Protein AF-A0A246G9I2-F1 (afdb_monomer)

Secondary structure (DSSP, 8-state):
--HHHHHHHHHHHHHHHHHHHHHHHHTT-HHHHHHHHHTT-TTHHHHHHHHHHHHHHHHTTSTTTHHHHHHHHHHHHHHHHHHIIIII-S-STT-TTHHHHHHHHHHHHHHHHHHHHHHHHHHHHHHHHHH--

Sequence (133 aa):
MDSSKIHFILKLILAIILLQTLFFKFTANPESIYIFKKLNIEPFGRIFTGIIELISSVLLFFNRTRFYASLLILGTMTIALLSHLSILGLEIIDDGGTLYILACICFTISSYLSLLYKNDFIKNFNQFKNTFL

Mean predicted aligned error: 3.92 Å

pLDDT: mean 94.16, std 7.26, range [56.53, 98.69]

Organism: NCBI:txid996

Structure (mmCIF, N/CA/C/O backbone):
data_AF-A0A246G9I2-F1
#
_entry.id   AF-A0A246G9I2-F1
#
loop_
_atom_site.group_PDB
_atom_site.id
_atom_site.type_symbol
_atom_site.label_atom_id
_atom_site.label_alt_id
_atom_site.label_comp_id
_atom_site.label_asym_id
_atom_site.label_entity_id
_atom_site.label_seq_id
_atom_site.pdbx_PDB_ins_code
_atom_site.Cartn_x
_atom_site.Cartn_y
_atom_site.Cartn_z
_atom_site.occupancy
_atom_site.B_iso_or_equiv
_atom_site.auth_seq_id
_atom_site.auth_comp_id
_atom_site.auth_asym_id
_atom_site.auth_atom_id
_atom_site.pdbx_PDB_model_num
ATOM 1 N N . MET A 1 1 ? -22.526 13.537 7.013 1.00 56.53 1 MET A N 1
ATOM 2 C CA . MET A 1 1 ? -22.271 12.113 6.698 1.00 56.53 1 MET A CA 1
ATOM 3 C C . MET A 1 1 ? -21.607 11.488 7.911 1.00 56.53 1 MET A C 1
ATOM 5 O O . MET A 1 1 ? -20.675 12.092 8.424 1.00 56.53 1 MET A O 1
ATOM 9 N N . ASP A 1 2 ? -22.103 10.356 8.407 1.00 71.00 2 ASP A N 1
ATOM 10 C CA . ASP A 1 2 ? -21.569 9.744 9.633 1.00 71.00 2 ASP A CA 1
ATOM 11 C C . ASP A 1 2 ? -20.098 9.345 9.450 1.00 71.00 2 ASP A C 1
ATOM 13 O O . ASP A 1 2 ? -19.721 8.834 8.392 1.00 71.00 2 ASP A O 1
ATOM 17 N N . SER A 1 3 ? -19.269 9.539 10.480 1.00 79.88 3 SER A N 1
ATOM 18 C CA . SER A 1 3 ? -17.838 9.182 10.451 1.00 79.88 3 SER A CA 1
ATOM 19 C C . SER A 1 3 ? -17.612 7.713 10.04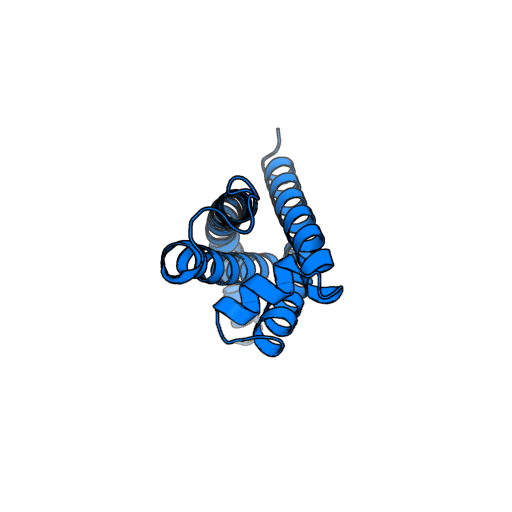6 1.00 79.88 3 SER A C 1
ATOM 21 O O . SER A 1 3 ? -16.677 7.398 9.311 1.00 79.88 3 SER A O 1
ATOM 23 N N . SER A 1 4 ? -18.538 6.818 10.403 1.00 84.88 4 SER A N 1
ATOM 24 C CA . SER A 1 4 ? -18.526 5.411 9.986 1.00 84.88 4 SER A CA 1
ATOM 25 C C . SER A 1 4 ? -18.637 5.217 8.467 1.00 84.88 4 SER A C 1
ATOM 27 O O . SER A 1 4 ? -17.918 4.385 7.908 1.00 84.88 4 SER A O 1
ATOM 29 N N . LYS A 1 5 ? -19.489 5.998 7.788 1.00 92.25 5 LYS A N 1
ATOM 30 C CA . LYS A 1 5 ? -19.676 5.944 6.328 1.00 92.25 5 LYS A CA 1
ATOM 31 C C . LYS A 1 5 ? -18.418 6.413 5.603 1.00 92.25 5 LYS A C 1
ATOM 33 O O . LYS A 1 5 ? -17.989 5.760 4.659 1.00 92.25 5 LYS A O 1
ATOM 38 N N . ILE A 1 6 ? -17.788 7.485 6.090 1.00 93.62 6 ILE A N 1
ATOM 39 C CA . ILE A 1 6 ? -16.526 7.999 5.534 1.00 93.62 6 ILE A CA 1
ATOM 40 C C . ILE A 1 6 ? -15.433 6.929 5.623 1.00 93.62 6 ILE A C 1
ATOM 42 O O . ILE A 1 6 ? -14.804 6.609 4.617 1.00 93.62 6 ILE A O 1
ATOM 46 N N . HIS A 1 7 ? -15.247 6.305 6.791 1.00 93.44 7 HIS A N 1
ATOM 47 C CA . HIS A 1 7 ? -14.242 5.249 6.949 1.00 93.44 7 HIS A CA 1
ATOM 48 C C . HIS A 1 7 ? -14.519 4.046 6.044 1.00 93.44 7 HIS A C 1
ATOM 50 O O . HIS A 1 7 ? -13.589 3.452 5.509 1.00 93.44 7 HIS A O 1
ATOM 56 N N . PHE A 1 8 ? -15.786 3.667 5.866 1.00 95.50 8 PHE A N 1
ATOM 57 C CA . PHE A 1 8 ? -16.145 2.573 4.970 1.00 95.50 8 PHE A CA 1
ATOM 58 C C . PHE A 1 8 ? -15.792 2.883 3.511 1.00 95.50 8 PHE A C 1
ATOM 60 O O . PHE A 1 8 ? -15.172 2.050 2.856 1.00 95.50 8 PHE A O 1
ATO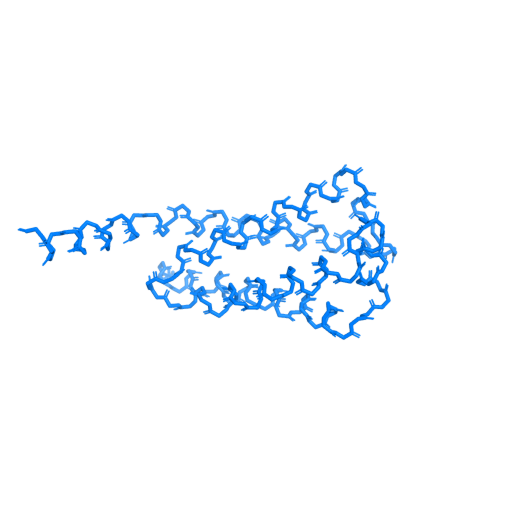M 67 N N . ILE A 1 9 ? -16.106 4.093 3.038 1.00 96.94 9 ILE A N 1
ATOM 68 C CA . ILE A 1 9 ? -15.770 4.546 1.681 1.00 96.94 9 ILE A CA 1
ATOM 69 C C . ILE A 1 9 ? -14.251 4.555 1.471 1.00 96.94 9 ILE A C 1
ATOM 71 O O . ILE A 1 9 ? -13.777 4.025 0.472 1.00 96.94 9 ILE A O 1
ATOM 75 N N . LEU A 1 10 ? -13.474 5.072 2.427 1.00 97.38 10 LEU A N 1
ATOM 76 C CA . LEU A 1 10 ? -12.007 5.076 2.342 1.00 97.38 10 LEU A CA 1
ATOM 77 C C . LEU A 1 10 ? -11.418 3.662 2.234 1.00 97.38 10 LEU A C 1
ATOM 79 O O . LEU A 1 10 ? -10.511 3.427 1.436 1.00 97.38 10 LEU A O 1
ATOM 83 N N . LYS A 1 11 ? -11.953 2.704 3.001 1.00 97.62 11 LYS A N 1
ATOM 84 C CA . LYS A 1 11 ? -11.550 1.293 2.896 1.00 97.62 11 LYS A CA 1
ATOM 85 C C . LYS A 1 11 ? -11.899 0.695 1.537 1.00 97.62 11 LYS A C 1
ATOM 87 O O . LYS A 1 11 ? -11.103 -0.061 0.991 1.00 97.62 11 LYS A O 1
ATOM 92 N N . LEU A 1 12 ? -13.069 1.038 0.998 1.00 97.94 12 LEU A N 1
ATOM 93 C CA . LEU A 1 12 ? -13.502 0.575 -0.316 1.00 97.94 12 LEU A CA 1
ATOM 94 C C . LEU A 1 12 ? -12.587 1.111 -1.424 1.00 97.94 12 LEU A C 1
ATOM 96 O O . LEU A 1 12 ? -12.155 0.334 -2.268 1.00 97.94 12 LEU A O 1
ATOM 100 N N . ILE A 1 13 ? -12.230 2.398 -1.374 1.00 98.06 13 ILE A N 1
ATOM 101 C CA . ILE A 1 13 ? -11.284 3.019 -2.313 1.00 98.06 13 ILE A CA 1
ATOM 102 C C . ILE A 1 13 ? -9.938 2.285 -2.280 1.00 98.06 13 ILE A C 1
ATOM 104 O O . ILE A 1 13 ? -9.448 1.875 -3.329 1.00 98.06 13 ILE A O 1
ATOM 108 N N . LEU A 1 14 ? -9.369 2.055 -1.088 1.00 98.06 14 LEU A N 1
ATOM 109 C CA . LEU A 1 14 ? -8.121 1.296 -0.952 1.00 98.06 14 LEU A CA 1
ATOM 110 C C . LEU A 1 14 ? -8.233 -0.107 -1.549 1.00 98.06 14 LEU A C 1
ATOM 112 O O . LEU A 1 14 ? -7.368 -0.513 -2.318 1.00 98.06 14 LEU A O 1
ATOM 116 N N . ALA A 1 15 ? -9.289 -0.844 -1.209 1.00 98.00 15 ALA A N 1
ATOM 117 C CA . ALA A 1 15 ? -9.466 -2.211 -1.680 1.00 98.00 15 ALA A CA 1
ATOM 118 C C . ALA A 1 15 ? -9.607 -2.284 -3.204 1.00 98.00 15 ALA A C 1
ATOM 120 O O . ALA A 1 15 ? -8.995 -3.150 -3.818 1.00 98.00 15 ALA A O 1
ATOM 121 N N . ILE A 1 16 ? -10.356 -1.364 -3.818 1.00 98.38 16 ILE A N 1
ATOM 122 C CA . ILE A 1 16 ? -10.526 -1.313 -5.275 1.00 98.38 16 ILE A CA 1
ATOM 123 C C . ILE A 1 16 ? -9.190 -1.037 -5.966 1.00 98.38 16 ILE A C 1
ATOM 125 O O . ILE A 1 16 ? -8.829 -1.773 -6.882 1.00 98.38 16 ILE A O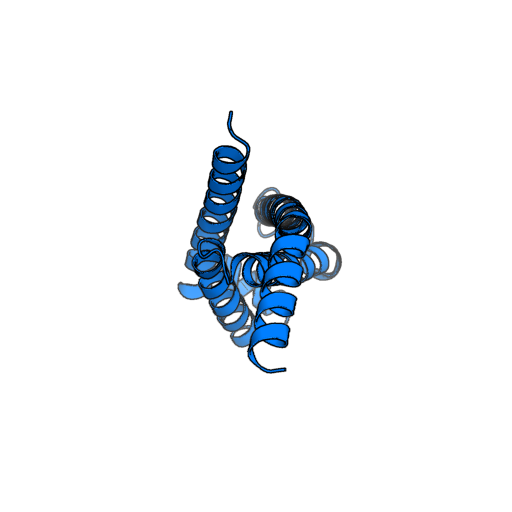 1
ATOM 129 N N . ILE A 1 17 ? -8.436 -0.030 -5.510 1.00 98.31 17 ILE A N 1
ATOM 130 C CA . ILE A 1 17 ? -7.141 0.308 -6.117 1.00 98.31 17 ILE A CA 1
ATOM 131 C C . ILE A 1 17 ? -6.163 -0.865 -5.981 1.00 98.31 17 ILE A C 1
ATOM 133 O O . ILE A 1 17 ? -5.527 -1.243 -6.961 1.00 98.31 17 ILE A O 1
ATOM 137 N N . LEU A 1 18 ? -6.081 -1.493 -4.802 1.00 97.69 18 LEU A N 1
ATOM 138 C CA . LEU A 1 18 ? -5.226 -2.665 -4.597 1.00 97.69 18 LEU A CA 1
ATOM 139 C C . LEU A 1 18 ? -5.660 -3.846 -5.472 1.00 97.69 18 LEU A C 1
ATOM 141 O O . LEU A 1 18 ? -4.825 -4.468 -6.111 1.00 97.69 18 LEU A O 1
ATOM 145 N N . LEU A 1 19 ? -6.953 -4.162 -5.559 1.00 97.50 19 LEU A N 1
ATOM 146 C CA . LEU A 1 19 ? -7.436 -5.260 -6.407 1.00 97.50 19 LEU A CA 1
ATOM 147 C C . LEU A 1 19 ? -7.151 -5.015 -7.892 1.00 97.50 19 LEU A C 1
ATOM 149 O O . LEU A 1 19 ? -6.791 -5.949 -8.610 1.00 97.50 19 LEU A O 1
ATOM 153 N N . GLN A 1 20 ? -7.243 -3.764 -8.341 1.00 97.31 20 GLN A N 1
ATOM 154 C CA . GLN A 1 20 ? -6.849 -3.383 -9.691 1.00 97.31 20 GLN A CA 1
ATOM 155 C C . GLN A 1 20 ? -5.348 -3.614 -9.922 1.00 97.31 20 GLN A C 1
ATOM 157 O O . GLN A 1 20 ? -4.981 -4.242 -10.913 1.00 97.31 20 GLN A O 1
ATOM 162 N N . THR A 1 21 ? -4.467 -3.169 -9.019 1.00 95.12 21 THR A N 1
ATOM 163 C CA . THR A 1 21 ? -3.015 -3.385 -9.176 1.00 95.12 21 THR A CA 1
ATOM 164 C C . THR A 1 21 ? -2.639 -4.866 -9.084 1.00 95.12 21 THR A C 1
ATOM 166 O O . THR A 1 21 ? -1.771 -5.337 -9.823 1.00 95.12 21 THR A O 1
ATOM 169 N N . LEU A 1 22 ? -3.340 -5.632 -8.247 1.00 97.50 22 LEU A N 1
ATOM 170 C CA . LEU A 1 22 ? -3.175 -7.078 -8.104 1.00 97.50 22 LEU A CA 1
ATOM 171 C C . LEU A 1 22 ? -3.471 -7.835 -9.389 1.00 97.50 22 LEU A C 1
ATOM 173 O O . LEU A 1 22 ? -2.752 -8.785 -9.698 1.00 97.50 22 LEU A O 1
ATOM 177 N N . PHE A 1 23 ? -4.480 -7.411 -10.154 1.00 97.31 23 PHE A N 1
ATOM 178 C CA . PHE A 1 23 ? -4.767 -8.004 -11.456 1.00 97.31 23 PHE A CA 1
ATOM 179 C C . PHE A 1 23 ? -3.530 -7.947 -12.360 1.00 97.31 23 PHE A C 1
ATOM 181 O O . PHE A 1 23 ? -3.098 -8.983 -12.865 1.00 97.31 23 PHE A O 1
ATOM 188 N N . PHE A 1 24 ? -2.891 -6.782 -12.489 1.00 96.12 24 PHE A N 1
ATOM 189 C CA . PHE A 1 24 ? -1.674 -6.625 -13.295 1.00 96.12 24 PHE A CA 1
ATOM 190 C C . PHE A 1 24 ? -0.496 -7.436 -12.748 1.00 96.12 24 PHE A C 1
ATOM 192 O O . PHE A 1 24 ? 0.239 -8.058 -13.521 1.00 96.12 24 PHE A O 1
ATOM 199 N N . LYS A 1 25 ? -0.339 -7.483 -11.418 1.00 97.50 25 LYS A N 1
ATOM 200 C CA . LYS A 1 25 ? 0.719 -8.26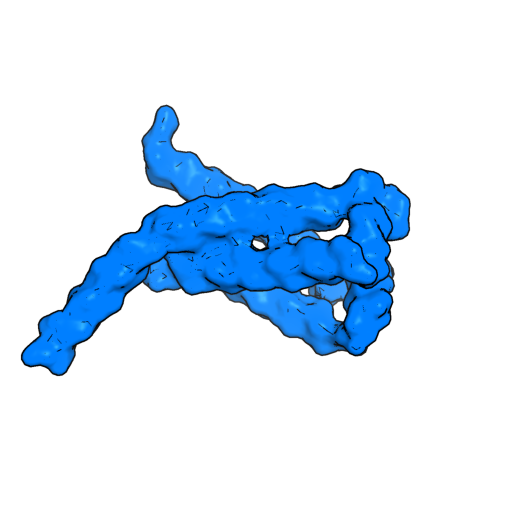6 -10.772 1.00 97.50 25 LYS A CA 1
ATOM 201 C C . LYS A 1 25 ? 0.538 -9.757 -11.001 1.00 97.50 25 LYS A C 1
ATOM 203 O O . LYS A 1 25 ? 1.486 -10.400 -11.428 1.00 97.50 25 LYS A O 1
ATOM 208 N N . PHE A 1 26 ? -0.632 -10.334 -10.745 1.00 97.62 26 PHE A N 1
ATOM 209 C CA . PHE A 1 26 ? -0.824 -11.786 -10.831 1.00 97.62 26 PHE A CA 1
ATOM 210 C C . PHE A 1 26 ? -0.983 -12.305 -12.261 1.00 97.62 26 PHE A C 1
ATOM 212 O O . PHE A 1 26 ? -0.566 -13.428 -12.530 1.00 97.62 26 PHE A O 1
ATOM 219 N N . THR A 1 27 ? -1.487 -11.490 -13.193 1.00 97.31 27 THR A N 1
ATOM 220 C CA . THR A 1 27 ? -1.527 -11.842 -14.627 1.00 97.31 27 THR A CA 1
ATOM 221 C C . THR A 1 27 ? -0.184 -11.670 -15.334 1.00 97.31 27 THR A C 1
ATOM 223 O O . THR A 1 27 ? -0.080 -11.977 -16.517 1.00 97.31 27 THR A O 1
ATOM 226 N N . ALA A 1 28 ? 0.848 -11.207 -14.615 1.00 96.44 28 ALA A N 1
ATOM 227 C CA . ALA A 1 28 ? 2.172 -10.933 -15.162 1.00 96.44 28 ALA A CA 1
ATOM 228 C C . ALA A 1 28 ? 2.099 -9.997 -16.384 1.00 96.44 28 ALA A C 1
ATOM 230 O O . ALA A 1 28 ? 2.708 -10.244 -17.424 1.00 96.44 28 ALA A O 1
ATOM 231 N N . ASN A 1 29 ? 1.327 -8.913 -16.251 1.00 97.00 29 ASN A N 1
ATOM 232 C CA . ASN A 1 29 ? 1.223 -7.896 -17.290 1.00 97.00 29 ASN A CA 1
ATOM 233 C C . ASN A 1 29 ? 2.630 -7.346 -17.642 1.00 97.00 29 ASN A C 1
ATOM 235 O O . ASN A 1 29 ? 3.435 -7.153 -16.723 1.00 97.00 29 ASN A O 1
ATOM 239 N N . PRO A 1 30 ? 2.938 -7.074 -18.927 1.00 96.75 30 PRO A N 1
ATOM 240 C CA . PRO A 1 30 ? 4.246 -6.570 -19.354 1.00 96.75 30 PRO A CA 1
ATOM 241 C C . PRO A 1 30 ? 4.751 -5.350 -18.574 1.00 96.75 30 PRO A C 1
ATOM 243 O O . PRO A 1 30 ? 5.929 -5.307 -18.221 1.00 96.75 30 PRO A O 1
ATOM 246 N N . GLU A 1 31 ? 3.871 -4.402 -18.249 1.00 95.38 31 GLU A N 1
ATOM 247 C CA . GLU A 1 31 ? 4.202 -3.214 -17.455 1.00 95.38 31 GLU A CA 1
ATOM 248 C C . GLU A 1 31 ? 4.602 -3.603 -16.025 1.00 95.38 31 GLU A C 1
ATOM 250 O O . GLU A 1 31 ? 5.629 -3.164 -15.506 1.00 95.38 31 GLU A O 1
ATOM 255 N N . SER A 1 32 ? 3.854 -4.524 -15.410 1.00 96.88 32 SER A N 1
ATOM 256 C CA . SER A 1 32 ? 4.171 -5.043 -14.078 1.00 96.88 32 SER A CA 1
ATOM 257 C C . SER A 1 32 ? 5.516 -5.775 -14.065 1.00 96.88 32 SER A C 1
ATOM 259 O O . SER A 1 32 ? 6.360 -5.498 -13.214 1.00 96.88 32 SER A O 1
ATOM 261 N N . ILE A 1 33 ? 5.768 -6.655 -15.039 1.00 98.00 33 ILE A N 1
ATOM 262 C CA . ILE A 1 33 ? 7.063 -7.337 -15.178 1.00 98.00 33 ILE A CA 1
ATOM 263 C C . ILE A 1 33 ? 8.191 -6.314 -15.350 1.00 98.00 33 ILE A C 1
ATOM 265 O O . ILE A 1 33 ? 9.242 -6.459 -14.726 1.00 98.00 33 ILE A O 1
ATOM 269 N N . TYR A 1 34 ? 7.994 -5.285 -16.179 1.00 97.38 34 TYR A N 1
ATOM 270 C CA . TYR A 1 34 ? 8.989 -4.239 -16.408 1.00 97.38 34 TYR A CA 1
ATOM 271 C C . TYR A 1 34 ? 9.375 -3.525 -15.109 1.00 97.38 34 TYR A C 1
ATOM 273 O O . TYR A 1 34 ? 10.565 -3.419 -14.810 1.00 97.38 34 TYR A O 1
ATOM 281 N N . ILE A 1 35 ? 8.395 -3.116 -14.298 1.00 97.25 35 ILE A N 1
ATOM 282 C CA . ILE A 1 35 ? 8.623 -2.450 -13.007 1.00 97.25 35 ILE A CA 1
ATOM 283 C C . ILE A 1 35 ? 9.484 -3.321 -12.089 1.00 97.25 35 ILE A C 1
ATOM 285 O O . ILE A 1 35 ? 10.528 -2.882 -11.605 1.00 97.25 35 ILE A O 1
ATOM 289 N N . PHE A 1 36 ? 9.090 -4.576 -11.873 1.00 97.94 36 PHE A N 1
ATOM 290 C CA . PHE A 1 36 ? 9.795 -5.457 -10.940 1.00 97.94 36 PHE A CA 1
ATOM 291 C C . PHE A 1 36 ? 11.151 -5.942 -11.478 1.00 97.94 36 PHE A C 1
ATOM 293 O O . PHE A 1 36 ? 12.070 -6.167 -10.685 1.00 97.94 36 PHE A O 1
ATOM 300 N N . LYS A 1 37 ? 11.329 -6.034 -12.805 1.00 98.00 37 LYS A N 1
ATOM 301 C CA . LYS A 1 37 ? 12.649 -6.238 -13.428 1.00 98.00 37 LYS A CA 1
ATOM 302 C C . LYS A 1 37 ? 13.554 -5.031 -13.225 1.00 98.00 37 LYS A C 1
ATOM 304 O O . LYS A 1 37 ? 14.707 -5.214 -12.856 1.00 98.00 37 LYS A O 1
ATOM 309 N N . LYS A 1 38 ? 13.041 -3.810 -13.407 1.00 97.56 38 LYS A N 1
ATOM 310 C CA . LYS A 1 38 ? 13.799 -2.566 -13.189 1.00 97.56 38 LYS A CA 1
ATOM 311 C C . LYS A 1 38 ? 14.252 -2.425 -11.730 1.00 97.56 38 LYS A C 1
ATOM 313 O O . LYS A 1 38 ? 15.324 -1.890 -11.470 1.00 97.56 38 LYS A O 1
ATOM 318 N N . LEU A 1 39 ? 13.479 -2.972 -10.792 1.00 97.38 39 LEU A N 1
ATOM 319 C CA . LEU A 1 39 ? 13.833 -3.071 -9.372 1.00 97.38 39 LEU A CA 1
ATOM 320 C C . LEU A 1 39 ? 14.722 -4.283 -9.021 1.00 97.38 39 LEU A C 1
ATOM 322 O O . LEU A 1 39 ? 15.067 -4.446 -7.855 1.00 97.38 39 LEU A O 1
ATOM 326 N N . ASN A 1 40 ? 15.099 -5.128 -9.989 1.00 97.50 40 ASN A N 1
ATOM 327 C CA . ASN A 1 40 ? 15.893 -6.354 -9.801 1.00 97.50 40 ASN A CA 1
ATOM 328 C C . ASN A 1 40 ? 15.300 -7.364 -8.796 1.00 97.50 40 ASN A C 1
ATOM 330 O O . ASN A 1 40 ? 16.031 -8.101 -8.140 1.00 97.50 40 ASN A O 1
ATOM 334 N N . ILE A 1 41 ? 13.971 -7.412 -8.675 1.00 97.31 41 ILE A N 1
ATOM 335 C CA . ILE A 1 41 ? 13.261 -8.287 -7.721 1.00 97.31 41 ILE A CA 1
ATOM 336 C C . ILE A 1 41 ? 12.174 -9.147 -8.386 1.00 97.31 41 ILE A C 1
ATOM 338 O O . ILE A 1 41 ? 11.412 -9.821 -7.699 1.00 97.31 41 ILE A O 1
ATOM 342 N N . GLU A 1 42 ? 12.077 -9.159 -9.713 1.00 97.69 42 GLU A N 1
ATOM 343 C CA . GLU A 1 42 ? 11.186 -10.067 -10.450 1.00 97.69 42 GLU A CA 1
ATOM 344 C C . GLU A 1 42 ? 11.676 -11.533 -10.364 1.00 97.69 42 GLU A C 1
ATOM 346 O O . GLU A 1 42 ? 12.878 -11.769 -10.495 1.00 97.69 42 GLU A O 1
ATOM 351 N N . PRO A 1 43 ? 10.792 -12.543 -10.201 1.00 97.56 43 PRO A N 1
ATOM 352 C CA . PRO A 1 43 ? 9.337 -12.466 -9.997 1.00 97.56 43 PRO A CA 1
ATOM 353 C C . PRO A 1 43 ? 8.913 -12.366 -8.530 1.00 97.56 43 PRO A C 1
ATOM 355 O O . PRO A 1 43 ? 7.751 -12.083 -8.231 1.00 97.56 43 PRO A O 1
ATOM 358 N N . PHE A 1 44 ? 9.841 -12.615 -7.606 1.00 97.25 44 PHE A N 1
ATOM 359 C CA . PHE A 1 44 ? 9.541 -12.776 -6.188 1.00 97.25 44 PHE A CA 1
ATOM 360 C C . PHE A 1 44 ? 8.909 -11.524 -5.584 1.00 97.25 44 PHE A C 1
ATOM 362 O O . PHE A 1 44 ? 7.876 -11.628 -4.936 1.00 97.25 44 PHE A O 1
ATOM 369 N N . GLY A 1 45 ? 9.458 -10.341 -5.853 1.00 97.12 45 GLY A N 1
ATOM 370 C CA . GLY A 1 45 ? 8.928 -9.062 -5.392 1.00 97.12 45 GLY A CA 1
ATOM 371 C C . GLY A 1 45 ? 7.512 -8.793 -5.895 1.00 97.12 45 GLY A C 1
ATOM 372 O O . GLY A 1 45 ? 6.658 -8.357 -5.119 1.00 97.12 45 GLY A O 1
ATOM 373 N N . ARG A 1 46 ? 7.222 -9.120 -7.160 1.00 98.19 46 ARG A N 1
ATOM 374 C CA . ARG A 1 46 ? 5.886 -8.947 -7.747 1.00 98.19 46 ARG A CA 1
ATOM 375 C C . ARG A 1 46 ? 4.854 -9.817 -7.044 1.00 98.19 46 ARG A C 1
ATOM 377 O O . ARG A 1 46 ? 3.827 -9.313 -6.596 1.00 98.19 46 ARG A O 1
ATOM 384 N N . ILE A 1 47 ? 5.147 -11.108 -6.908 1.00 98.19 47 ILE A N 1
ATOM 385 C CA . ILE A 1 47 ? 4.228 -12.079 -6.302 1.00 98.19 47 ILE A CA 1
ATOM 386 C C . ILE A 1 47 ? 4.089 -11.823 -4.798 1.00 98.19 47 ILE A C 1
ATOM 388 O O . ILE A 1 47 ? 2.975 -11.787 -4.283 1.00 98.19 47 ILE A O 1
ATOM 392 N N . PHE A 1 48 ? 5.199 -11.593 -4.097 1.00 97.94 48 PHE A N 1
ATOM 393 C CA . PHE A 1 48 ? 5.216 -11.355 -2.655 1.00 97.94 48 PHE A CA 1
ATOM 394 C C . PHE A 1 48 ? 4.431 -10.100 -2.273 1.00 97.94 48 PHE A C 1
ATOM 396 O O . PHE A 1 48 ? 3.554 -10.164 -1.410 1.00 97.94 48 PHE A O 1
ATOM 403 N N . THR A 1 49 ? 4.689 -8.972 -2.944 1.00 97.62 49 THR A N 1
ATOM 404 C CA . THR A 1 49 ? 3.926 -7.742 -2.684 1.00 97.62 49 THR A CA 1
ATOM 405 C C . THR A 1 49 ? 2.457 -7.914 -3.049 1.00 97.62 49 THR A C 1
ATOM 407 O O . THR A 1 49 ? 1.605 -7.460 -2.292 1.00 97.62 49 THR A O 1
ATOM 410 N N . GLY A 1 50 ? 2.146 -8.646 -4.126 1.00 98.00 50 GLY A N 1
ATOM 411 C CA . GLY A 1 50 ? 0.767 -8.977 -4.474 1.00 98.00 50 GLY A CA 1
ATOM 412 C C . GLY A 1 50 ? 0.049 -9.790 -3.388 1.00 98.00 50 GLY A C 1
ATOM 413 O O . GLY A 1 50 ? -1.081 -9.492 -3.019 1.00 98.00 50 GLY A O 1
ATOM 414 N N . ILE A 1 51 ? 0.696 -10.791 -2.791 1.00 98.50 51 ILE A N 1
ATOM 415 C CA . ILE A 1 51 ? 0.084 -11.565 -1.697 1.00 98.50 51 ILE A CA 1
ATOM 416 C C . ILE A 1 51 ? -0.192 -10.667 -0.481 1.00 98.50 51 ILE A C 1
ATOM 418 O O . ILE A 1 51 ? -1.283 -10.726 0.090 1.00 98.50 51 ILE A O 1
ATOM 422 N N . ILE A 1 52 ? 0.762 -9.807 -0.106 1.00 98.25 52 ILE A N 1
ATOM 423 C CA . ILE A 1 52 ? 0.591 -8.864 1.011 1.00 98.25 52 ILE A CA 1
ATOM 424 C C . ILE A 1 52 ? -0.575 -7.912 0.748 1.00 98.25 52 ILE A C 1
ATOM 426 O O . ILE A 1 52 ? -1.414 -7.710 1.627 1.00 98.25 52 ILE A O 1
ATOM 430 N N . GLU A 1 53 ? -0.647 -7.331 -0.444 1.00 98.25 53 GLU A N 1
ATOM 431 C CA . GLU A 1 53 ? -1.704 -6.396 -0.835 1.00 98.25 53 GLU A CA 1
ATOM 432 C C . GLU A 1 53 ? -3.079 -7.074 -0.862 1.00 98.25 53 GLU A C 1
ATOM 434 O O . GLU A 1 53 ? -4.046 -6.503 -0.354 1.00 98.25 53 GLU A O 1
ATOM 439 N N . LEU A 1 54 ? -3.169 -8.317 -1.353 1.00 98.38 54 LEU A N 1
ATOM 440 C CA . LEU A 1 54 ? -4.410 -9.094 -1.351 1.00 98.38 54 LEU A CA 1
ATOM 441 C C . LEU A 1 54 ? -4.903 -9.335 0.077 1.00 98.38 54 LEU A C 1
ATOM 443 O O . LEU A 1 54 ? -6.044 -8.999 0.401 1.00 98.38 54 LEU A O 1
ATOM 447 N N . ILE A 1 55 ? -4.033 -9.849 0.951 1.00 98.38 55 ILE A N 1
ATOM 448 C CA . ILE A 1 55 ? -4.358 -10.078 2.364 1.00 98.38 55 ILE A CA 1
ATOM 449 C C . ILE A 1 55 ? -4.788 -8.765 3.022 1.00 98.38 55 ILE A C 1
ATOM 451 O O . ILE A 1 55 ? -5.810 -8.714 3.706 1.00 98.38 55 ILE A O 1
ATOM 455 N N . SER A 1 56 ? -4.049 -7.684 2.781 1.00 97.69 56 SER A N 1
ATOM 456 C CA . SER A 1 56 ? -4.333 -6.382 3.382 1.00 97.69 56 SER A CA 1
ATOM 457 C C . SER A 1 56 ? -5.678 -5.816 2.925 1.00 97.69 56 SER A C 1
ATOM 459 O O . SER A 1 56 ? -6.428 -5.308 3.757 1.00 97.69 56 SER A O 1
ATOM 461 N N . SER A 1 57 ? -6.028 -5.961 1.642 1.00 97.38 57 SER A N 1
ATOM 462 C CA . SER A 1 57 ? -7.309 -5.496 1.091 1.00 97.38 57 SER A CA 1
ATOM 463 C C . SER A 1 57 ? -8.516 -6.167 1.759 1.00 97.38 57 SER A C 1
ATOM 465 O O . SER A 1 57 ? -9.524 -5.511 2.014 1.00 97.38 57 SER A O 1
ATOM 467 N N . VAL A 1 58 ? -8.387 -7.445 2.134 1.00 97.69 58 VAL A N 1
ATOM 468 C CA . VAL A 1 58 ? -9.428 -8.214 2.829 1.00 97.69 58 VAL A CA 1
ATOM 469 C C . VAL A 1 58 ? -9.441 -7.894 4.326 1.00 97.69 58 VAL A C 1
ATOM 471 O O . VAL A 1 58 ? -10.486 -7.564 4.894 1.00 97.69 58 VAL A O 1
ATOM 474 N N . LEU A 1 59 ? -8.276 -7.935 4.981 1.00 97.12 59 LEU A N 1
ATOM 475 C CA . LEU A 1 59 ? -8.152 -7.718 6.426 1.00 97.12 59 LEU A CA 1
ATOM 476 C C . LEU A 1 59 ? -8.565 -6.309 6.868 1.00 97.12 59 LEU A C 1
ATOM 478 O O . LEU A 1 59 ? -8.937 -6.120 8.030 1.00 97.12 59 LEU A O 1
ATOM 482 N N . LEU A 1 60 ? -8.545 -5.328 5.964 1.00 96.75 60 LEU A N 1
ATOM 483 C CA . LEU A 1 60 ? -8.956 -3.952 6.236 1.00 96.75 60 LEU A CA 1
ATOM 484 C C . LEU A 1 60 ? -10.427 -3.844 6.682 1.00 96.75 60 LEU A C 1
ATOM 486 O O . LEU A 1 60 ? -10.797 -2.912 7.403 1.00 96.75 60 LEU A O 1
ATOM 490 N N . PHE A 1 61 ? -11.277 -4.805 6.310 1.00 96.25 61 PHE A N 1
ATOM 491 C CA . PHE A 1 61 ? -12.706 -4.772 6.626 1.00 96.25 61 PHE A CA 1
ATOM 492 C C . PHE A 1 61 ? -13.068 -5.345 7.999 1.00 96.25 61 PHE A C 1
ATOM 494 O O . PHE A 1 61 ? -14.148 -5.031 8.502 1.00 96.25 61 PHE A O 1
ATOM 501 N N . PHE A 1 62 ? -12.175 -6.089 8.657 1.00 93.50 62 PHE A N 1
ATOM 502 C CA . PHE A 1 62 ? -12.449 -6.672 9.971 1.00 93.50 62 PHE A CA 1
ATOM 503 C C . PHE A 1 62 ? -11.927 -5.780 11.101 1.00 93.50 62 PHE A C 1
ATOM 505 O O . PHE A 1 62 ? -10.752 -5.420 11.150 1.00 93.50 62 PHE A O 1
ATOM 512 N N . ASN A 1 63 ? -12.783 -5.469 12.080 1.00 89.00 63 ASN A N 1
ATOM 513 C CA . ASN A 1 63 ? -12.453 -4.545 13.176 1.00 89.00 63 ASN A CA 1
ATOM 514 C C . ASN A 1 63 ? -11.211 -4.941 13.991 1.00 89.00 63 ASN A C 1
ATOM 516 O O . ASN A 1 63 ? -10.530 -4.064 14.515 1.00 89.00 63 ASN A O 1
ATOM 520 N N . ARG A 1 64 ? -10.904 -6.240 14.090 1.00 88.69 64 ARG A N 1
ATOM 521 C CA . ARG A 1 64 ? -9.739 -6.744 14.835 1.00 88.69 64 ARG A CA 1
ATOM 522 C C . ARG A 1 64 ? -8.423 -6.593 14.069 1.00 88.69 64 ARG A C 1
ATOM 524 O O . ARG A 1 64 ? -7.384 -6.432 14.694 1.00 88.69 64 ARG A O 1
ATOM 531 N N . THR A 1 65 ? -8.462 -6.632 12.737 1.00 93.94 65 THR A N 1
ATOM 532 C CA . THR A 1 65 ? -7.262 -6.636 11.882 1.00 93.94 65 THR A CA 1
ATOM 533 C C . THR A 1 65 ? -7.059 -5.338 11.112 1.00 93.94 65 THR A C 1
ATOM 535 O O . THR A 1 65 ? -5.978 -5.131 10.572 1.00 93.94 65 THR A O 1
ATOM 538 N N . ARG A 1 66 ? -8.052 -4.438 11.089 1.00 94.81 66 ARG A N 1
ATOM 539 C CA . ARG A 1 66 ? -8.021 -3.199 10.295 1.00 94.81 66 ARG A CA 1
ATOM 540 C C . ARG A 1 66 ? -6.799 -2.315 10.543 1.00 94.81 66 ARG A C 1
ATOM 542 O O . ARG A 1 66 ? -6.325 -1.694 9.603 1.00 94.81 66 ARG A O 1
ATOM 549 N N . PHE A 1 67 ? -6.279 -2.290 11.773 1.00 95.56 67 PHE A N 1
ATOM 550 C CA . PHE A 1 67 ? -5.058 -1.552 12.112 1.00 95.56 67 PHE A CA 1
ATOM 551 C C . PHE A 1 67 ? -3.810 -2.164 11.454 1.00 95.56 67 PHE A C 1
ATOM 553 O O . PHE A 1 67 ? -3.010 -1.460 10.847 1.00 95.56 67 PHE A O 1
ATOM 560 N N . TYR A 1 68 ? -3.661 -3.488 11.520 1.00 96.06 68 TYR A N 1
ATOM 561 C CA . TYR A 1 68 ? -2.547 -4.182 10.872 1.00 96.06 68 TYR A CA 1
ATOM 562 C C . TYR A 1 68 ? -2.640 -4.103 9.350 1.00 96.06 68 TYR A C 1
ATOM 564 O O . TYR A 1 68 ? -1.642 -3.857 8.682 1.00 96.06 68 TYR A O 1
ATOM 572 N N . ALA A 1 69 ? -3.846 -4.253 8.805 1.00 97.38 69 ALA A N 1
ATOM 573 C CA . ALA A 1 69 ? -4.091 -4.115 7.379 1.00 97.38 69 ALA A CA 1
ATOM 574 C C . ALA A 1 69 ? -3.715 -2.717 6.873 1.00 97.38 69 ALA A C 1
ATOM 576 O O . ALA A 1 69 ? -3.008 -2.602 5.876 1.00 97.38 69 ALA A O 1
ATOM 577 N N . SER A 1 70 ? -4.122 -1.651 7.573 1.00 97.56 70 SER A N 1
ATOM 578 C CA . SER A 1 70 ? -3.768 -0.287 7.171 1.00 97.56 70 SER A CA 1
ATOM 579 C C . SER A 1 70 ? -2.259 -0.032 7.251 1.00 97.56 70 SER A C 1
ATOM 581 O O . SER A 1 70 ? -1.728 0.644 6.375 1.00 97.56 70 SER A O 1
ATOM 583 N N . LEU A 1 71 ? -1.556 -0.622 8.226 1.00 97.88 71 LEU A N 1
ATOM 584 C CA . LEU A 1 71 ? -0.093 -0.551 8.314 1.00 97.88 71 LEU A CA 1
ATOM 585 C C . LEU A 1 71 ? 0.615 -1.303 7.182 1.00 97.88 71 LEU A C 1
ATOM 587 O O . LEU A 1 71 ? 1.604 -0.803 6.653 1.00 97.88 71 LEU A O 1
ATOM 591 N N . LEU A 1 72 ? 0.122 -2.479 6.786 1.00 98.31 72 LEU A N 1
ATOM 592 C CA . LEU A 1 72 ? 0.683 -3.227 5.656 1.00 98.31 72 LEU A CA 1
ATOM 593 C C . LEU A 1 72 ? 0.511 -2.463 4.336 1.00 98.31 72 LEU A C 1
ATOM 595 O O . LEU A 1 72 ? 1.450 -2.382 3.542 1.00 98.31 72 LEU A O 1
ATOM 599 N N . ILE A 1 73 ? -0.653 -1.842 4.124 1.00 98.56 73 ILE A N 1
ATOM 600 C CA . ILE A 1 73 ? -0.889 -0.965 2.967 1.00 98.56 73 ILE A CA 1
ATOM 601 C C . ILE A 1 73 ? 0.057 0.236 3.027 1.00 98.56 73 ILE A C 1
ATOM 603 O O . ILE A 1 73 ? 0.724 0.541 2.046 1.00 98.56 73 ILE A O 1
ATOM 607 N N . LEU A 1 74 ? 0.182 0.884 4.186 1.00 98.62 74 LEU A N 1
ATOM 608 C CA . LEU A 1 74 ? 1.088 2.017 4.348 1.00 98.62 74 LEU A CA 1
ATOM 609 C C . LEU A 1 74 ? 2.538 1.631 4.022 1.00 98.62 74 LEU A C 1
ATOM 611 O O . LEU A 1 74 ? 3.206 2.335 3.267 1.00 98.62 74 LEU A O 1
ATOM 615 N N . GLY A 1 75 ? 3.018 0.499 4.539 1.00 98.31 75 GLY A N 1
ATOM 616 C CA . GLY A 1 75 ? 4.372 0.005 4.287 1.00 98.31 75 GLY A CA 1
ATOM 617 C C . GLY A 1 75 ? 4.621 -0.321 2.814 1.00 98.31 75 GLY A C 1
ATOM 618 O O . GLY A 1 75 ? 5.617 0.123 2.245 1.00 98.31 75 GLY A O 1
ATOM 619 N N . THR A 1 76 ? 3.696 -1.034 2.167 1.00 98.19 76 THR A N 1
ATOM 620 C CA . THR A 1 76 ? 3.805 -1.361 0.734 1.00 98.19 76 THR A CA 1
ATOM 621 C C . THR A 1 76 ? 3.780 -0.110 -0.142 1.00 98.19 76 THR A C 1
ATOM 623 O O . THR A 1 76 ? 4.630 0.023 -1.021 1.00 98.19 76 THR A O 1
ATOM 626 N N . MET A 1 77 ? 2.900 0.856 0.144 1.00 98.44 77 MET A N 1
ATOM 627 C CA . MET A 1 77 ? 2.871 2.136 -0.572 1.00 98.44 77 MET A CA 1
ATOM 628 C C . MET A 1 77 ? 4.127 2.972 -0.316 1.00 98.44 77 MET A C 1
ATOM 630 O O . MET A 1 77 ? 4.618 3.623 -1.230 1.00 98.44 77 MET A O 1
ATOM 634 N N . THR A 1 78 ? 4.699 2.918 0.891 1.00 98.56 78 THR A N 1
ATOM 635 C CA . THR A 1 78 ? 5.976 3.586 1.194 1.00 98.56 78 THR A CA 1
ATOM 636 C C . THR A 1 78 ? 7.092 3.039 0.307 1.00 98.56 78 THR A C 1
ATOM 638 O O . THR A 1 78 ? 7.816 3.809 -0.319 1.00 98.56 78 THR A O 1
ATOM 641 N N . ILE A 1 79 ? 7.210 1.712 0.203 1.00 97.81 79 ILE A N 1
ATOM 642 C CA . ILE A 1 79 ? 8.222 1.063 -0.643 1.00 97.81 79 ILE A CA 1
ATOM 643 C C . ILE A 1 79 ? 7.982 1.393 -2.121 1.00 97.81 79 ILE A C 1
ATOM 645 O O . ILE A 1 79 ? 8.937 1.688 -2.841 1.00 97.81 79 ILE A O 1
ATOM 649 N N . ALA A 1 80 ? 6.725 1.396 -2.575 1.00 97.31 80 ALA A N 1
ATOM 650 C CA . ALA A 1 80 ? 6.374 1.772 -3.943 1.00 97.31 80 ALA A CA 1
ATOM 651 C C . ALA A 1 80 ? 6.769 3.227 -4.253 1.00 97.31 80 ALA A C 1
ATOM 653 O O . ALA A 1 80 ? 7.459 3.478 -5.239 1.00 97.31 80 ALA A O 1
ATOM 654 N N . LEU A 1 81 ? 6.419 4.179 -3.384 1.00 98.56 81 LEU A N 1
ATOM 655 C CA . LEU A 1 81 ? 6.770 5.592 -3.550 1.00 98.56 81 LEU A CA 1
ATOM 656 C C . LEU A 1 81 ? 8.285 5.817 -3.531 1.00 98.56 81 LEU A C 1
ATOM 658 O O . LEU A 1 81 ? 8.804 6.531 -4.384 1.00 98.56 81 LEU A O 1
ATOM 662 N N . LEU A 1 82 ? 9.014 5.170 -2.618 1.00 98.31 82 LEU A N 1
ATOM 663 C CA . LEU A 1 82 ? 10.478 5.234 -2.599 1.00 98.31 82 LEU A CA 1
ATOM 664 C C . LEU A 1 82 ? 11.091 4.661 -3.882 1.00 98.31 82 LEU A C 1
ATOM 666 O O . LEU A 1 82 ? 12.056 5.221 -4.402 1.00 98.31 82 LEU A O 1
ATOM 670 N N . SER A 1 83 ? 10.507 3.592 -4.425 1.00 97.62 83 SER A N 1
ATOM 671 C CA . SER A 1 83 ? 10.924 3.001 -5.701 1.00 97.62 83 SER A CA 1
ATOM 672 C C . SER A 1 83 ? 10.699 3.962 -6.871 1.00 97.62 83 SER A C 1
ATOM 674 O O . SER A 1 83 ? 11.580 4.093 -7.721 1.00 97.62 83 SER A O 1
ATOM 676 N N . HIS A 1 84 ? 9.576 4.689 -6.887 1.00 97.25 84 HIS A N 1
ATOM 677 C CA . HIS A 1 84 ? 9.315 5.761 -7.853 1.00 97.25 84 HIS A CA 1
ATOM 678 C C . HIS A 1 84 ? 10.334 6.895 -7.761 1.00 97.25 84 HIS A C 1
ATOM 680 O O . HIS A 1 84 ? 10.918 7.275 -8.774 1.00 97.25 84 HIS A O 1
ATOM 686 N N . LEU A 1 85 ? 10.598 7.390 -6.552 1.00 97.56 85 LEU A N 1
ATOM 687 C CA . LEU A 1 85 ? 11.518 8.509 -6.336 1.00 97.56 85 LEU A CA 1
ATOM 688 C C . LEU A 1 85 ? 12.984 8.149 -6.607 1.00 97.56 85 LEU A C 1
ATOM 690 O O . LEU A 1 85 ? 13.764 9.029 -6.955 1.00 97.56 85 LEU A O 1
ATOM 694 N N . SER A 1 86 ? 13.359 6.878 -6.449 1.00 96.50 86 SER A N 1
ATOM 695 C CA . SER A 1 86 ? 14.760 6.450 -6.549 1.00 96.50 86 SER A CA 1
ATOM 696 C C . SER A 1 86 ? 15.116 5.830 -7.902 1.00 96.50 86 SER A C 1
ATOM 698 O O . SER A 1 86 ? 16.182 6.117 -8.437 1.00 96.50 86 SER A O 1
ATOM 700 N N . ILE A 1 87 ? 14.270 4.941 -8.441 1.00 96.56 87 ILE A N 1
ATOM 701 C CA . ILE A 1 87 ? 14.640 4.049 -9.559 1.00 96.56 87 ILE A CA 1
ATOM 702 C C . ILE A 1 87 ? 13.678 4.173 -10.745 1.00 96.56 87 ILE A C 1
ATOM 704 O O . ILE A 1 87 ? 14.114 4.198 -11.899 1.00 96.56 87 ILE A O 1
ATOM 708 N N . LEU A 1 88 ? 12.365 4.185 -10.500 1.00 96.25 88 LEU A N 1
ATOM 709 C CA . LEU A 1 88 ? 11.387 4.070 -11.584 1.00 96.25 88 LEU A CA 1
ATOM 710 C C . LEU A 1 88 ? 11.201 5.395 -12.327 1.00 96.25 88 LEU A C 1
ATOM 712 O O . LEU A 1 88 ? 11.179 5.360 -13.557 1.00 96.25 88 LEU A O 1
ATOM 716 N N . GLY A 1 89 ? 11.152 6.513 -11.597 1.00 95.50 89 GLY A N 1
ATOM 717 C CA . GLY A 1 89 ? 10.660 7.804 -12.075 1.00 95.50 89 GLY A CA 1
ATOM 718 C C . 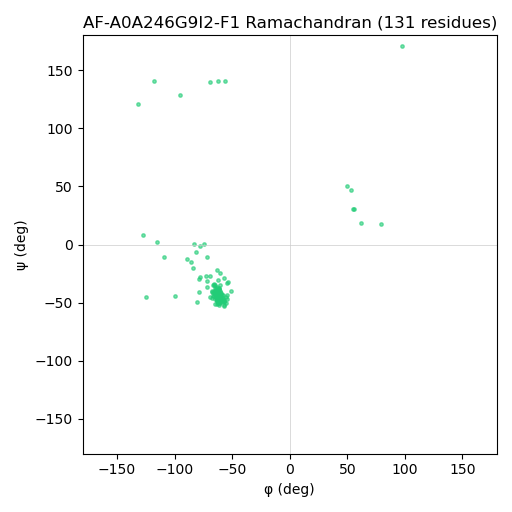GLY A 1 89 ? 9.203 8.040 -11.663 1.00 95.50 89 GLY A C 1
ATOM 719 O O . GLY A 1 89 ? 8.536 7.144 -11.140 1.00 95.50 89 GLY A O 1
ATOM 720 N N . LEU A 1 90 ? 8.707 9.261 -11.883 1.00 95.12 90 LEU A N 1
ATOM 721 C CA . LEU A 1 90 ? 7.300 9.600 -11.629 1.00 95.12 90 LEU A CA 1
ATOM 722 C C . LEU A 1 90 ? 6.358 8.966 -12.660 1.00 95.12 90 LEU A C 1
ATOM 724 O O . LEU A 1 90 ? 5.241 8.614 -12.306 1.00 95.12 90 LEU A O 1
ATOM 728 N N . GLU A 1 91 ? 6.835 8.793 -13.892 1.00 95.94 91 GLU A N 1
ATOM 729 C CA . GLU A 1 91 ? 6.107 8.217 -15.023 1.00 95.94 91 GLU A CA 1
ATOM 730 C C . GLU A 1 91 ? 6.795 6.933 -15.502 1.00 95.94 91 GLU A C 1
ATOM 732 O O . GLU A 1 91 ? 8.029 6.834 -15.515 1.00 95.94 91 GLU A O 1
ATOM 737 N N . ILE A 1 92 ? 5.993 5.933 -15.866 1.00 94.56 92 ILE A N 1
ATOM 738 C CA . ILE A 1 92 ? 6.437 4.605 -16.289 1.00 94.56 92 ILE A CA 1
ATOM 739 C C . ILE A 1 92 ? 5.707 4.247 -17.582 1.00 94.56 92 ILE A C 1
ATOM 741 O O . ILE A 1 92 ? 4.493 4.162 -17.581 1.00 94.56 92 ILE A O 1
ATOM 745 N N . ILE A 1 93 ? 6.445 3.985 -18.667 1.00 93.00 93 ILE A N 1
ATOM 746 C CA . ILE A 1 93 ? 5.881 3.532 -19.959 1.00 93.00 93 ILE A CA 1
ATOM 747 C C . ILE A 1 93 ? 4.702 4.425 -20.406 1.00 93.00 93 ILE A C 1
ATOM 749 O O . ILE A 1 93 ? 3.616 3.944 -20.710 1.00 93.00 93 ILE A O 1
ATOM 753 N N . ASP A 1 94 ? 4.920 5.743 -20.405 1.00 92.19 94 ASP A N 1
ATOM 754 C CA . ASP A 1 94 ? 3.930 6.744 -20.825 1.00 92.19 94 ASP A CA 1
ATOM 755 C C . ASP A 1 94 ? 2.571 6.643 -20.081 1.00 92.19 94 ASP A C 1
ATOM 757 O O . ASP A 1 94 ? 1.518 6.975 -20.630 1.00 92.19 94 ASP A O 1
ATOM 761 N N . ASP A 1 95 ? 2.569 6.183 -18.816 1.00 93.75 95 ASP A N 1
ATOM 762 C CA . ASP A 1 95 ? 1.368 6.087 -17.966 1.00 93.75 95 ASP A CA 1
ATOM 763 C C . ASP A 1 95 ? 0.871 7.443 -17.430 1.00 93.75 95 ASP A C 1
ATOM 765 O O . ASP A 1 95 ? -0.091 7.487 -16.652 1.00 93.75 95 ASP A O 1
ATOM 769 N N . GLY A 1 96 ? 1.536 8.552 -17.775 1.00 95.69 96 GLY A N 1
ATOM 770 C CA . GLY A 1 96 ? 1.222 9.891 -17.275 1.00 95.69 96 GLY A CA 1
ATOM 771 C C . GLY A 1 96 ? 1.370 10.042 -15.755 1.00 95.69 96 GLY A C 1
ATOM 772 O O . GLY A 1 96 ? 0.778 10.949 -15.168 1.00 95.69 96 GLY A O 1
ATOM 773 N N . GLY A 1 97 ? 2.105 9.140 -15.092 1.00 96.06 97 GLY A N 1
ATOM 774 C CA . GLY A 1 97 ? 2.282 9.109 -13.639 1.00 96.06 97 GLY A CA 1
ATOM 775 C C . GLY A 1 97 ? 1.111 8.506 -12.863 1.00 96.06 97 GLY A C 1
ATOM 776 O O . GLY A 1 97 ? 1.000 8.701 -11.647 1.00 96.06 97 GLY A O 1
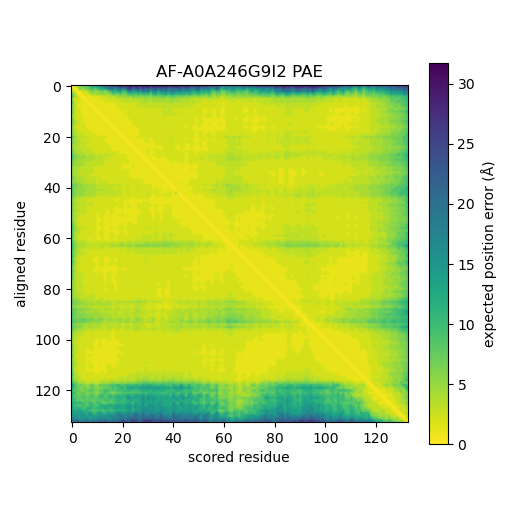ATOM 777 N N . THR A 1 98 ? 0.232 7.763 -13.538 1.00 96.19 98 THR A N 1
ATOM 778 C CA . THR A 1 98 ? -0.948 7.130 -12.936 1.00 96.19 98 THR A CA 1
ATOM 779 C C . THR A 1 98 ? -0.579 6.252 -11.739 1.00 96.19 98 THR A C 1
ATOM 781 O O . THR A 1 98 ? -1.189 6.384 -10.672 1.00 96.19 98 THR A O 1
ATOM 784 N N . LEU A 1 99 ? 0.438 5.391 -11.860 1.00 96.50 99 LEU A N 1
ATOM 785 C CA . LEU A 1 99 ? 0.850 4.495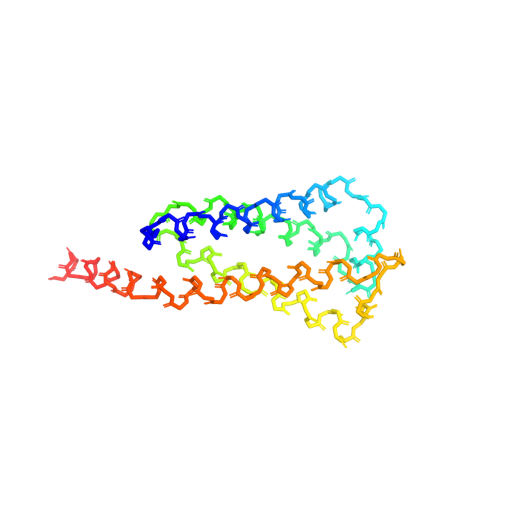 -10.770 1.00 96.50 99 LEU A CA 1
ATOM 786 C C . LEU A 1 99 ? 1.389 5.259 -9.556 1.00 96.50 99 LEU A C 1
ATOM 788 O O . LEU A 1 99 ? 1.056 4.924 -8.415 1.00 96.50 99 LEU A O 1
ATOM 792 N N . TYR A 1 100 ? 2.159 6.321 -9.793 1.00 97.75 100 TYR A N 1
ATOM 793 C CA . TYR A 1 100 ? 2.680 7.178 -8.730 1.00 97.75 100 TYR A CA 1
ATOM 794 C C . TYR A 1 100 ? 1.551 7.900 -7.979 1.00 97.75 100 TYR A C 1
ATOM 796 O O . TYR A 1 100 ? 1.529 7.920 -6.744 1.00 97.75 100 TYR A O 1
ATOM 804 N N . ILE A 1 101 ? 0.572 8.444 -8.708 1.00 98.19 101 ILE A N 1
ATOM 805 C CA . ILE A 1 101 ? -0.587 9.137 -8.129 1.00 98.19 101 ILE A CA 1
ATOM 806 C C . ILE A 1 101 ? -1.439 8.168 -7.303 1.00 98.19 101 ILE A C 1
ATOM 808 O O . ILE A 1 101 ? -1.802 8.487 -6.168 1.00 98.19 101 ILE A O 1
ATOM 812 N N . LEU A 1 102 ? -1.722 6.969 -7.822 1.00 98.00 102 LEU A N 1
ATOM 813 C CA . LEU A 1 1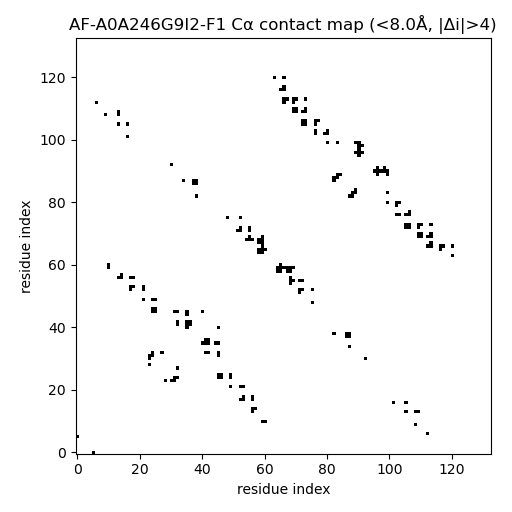02 ? -2.449 5.935 -7.079 1.00 98.00 102 LEU A CA 1
ATOM 814 C C . LEU A 1 102 ? -1.710 5.543 -5.795 1.00 98.00 102 LEU A C 1
ATOM 816 O O . LEU A 1 102 ? -2.335 5.463 -4.735 1.00 98.00 102 LEU A O 1
ATOM 820 N N . ALA A 1 103 ? -0.385 5.380 -5.853 1.00 98.06 103 ALA A N 1
ATOM 821 C CA . ALA A 1 103 ? 0.429 5.109 -4.672 1.00 98.06 103 ALA A CA 1
ATOM 822 C C . ALA A 1 103 ? 0.341 6.246 -3.636 1.00 98.06 103 ALA A C 1
ATOM 824 O O . ALA A 1 103 ? 0.203 5.973 -2.443 1.00 98.06 103 ALA A O 1
ATOM 825 N N . CYS A 1 104 ? 0.334 7.513 -4.065 1.00 98.56 104 CYS A N 1
ATOM 826 C CA . CYS A 1 104 ? 0.151 8.669 -3.179 1.00 98.56 104 CYS A CA 1
ATOM 827 C C . CYS A 1 104 ? -1.233 8.674 -2.510 1.00 98.56 104 CYS A C 1
ATOM 829 O O . CYS A 1 104 ? -1.349 8.878 -1.297 1.00 98.56 104 CYS A O 1
ATOM 831 N N . ILE A 1 105 ? -2.294 8.410 -3.275 1.00 98.50 105 ILE A N 1
ATOM 832 C CA . ILE A 1 105 ? -3.665 8.320 -2.754 1.00 98.50 105 ILE A CA 1
ATOM 833 C C . ILE A 1 105 ? -3.754 7.197 -1.715 1.00 98.50 105 ILE A C 1
ATOM 835 O O . ILE A 1 105 ? -4.197 7.418 -0.587 1.00 98.50 105 ILE A O 1
ATOM 839 N N . CYS A 1 106 ? -3.270 6.001 -2.044 1.00 98.50 106 CYS A N 1
ATOM 840 C CA . CYS A 1 106 ? -3.278 4.878 -1.117 1.00 98.50 106 CYS A CA 1
ATOM 841 C C . CYS A 1 106 ? -2.424 5.146 0.128 1.00 98.50 106 CYS A C 1
ATOM 843 O O . CYS A 1 106 ? -2.847 4.814 1.237 1.00 98.50 106 CYS A O 1
ATOM 845 N N . PHE A 1 107 ? -1.262 5.785 -0.013 1.00 98.69 107 PHE A N 1
ATOM 846 C CA . PHE A 1 107 ? -0.404 6.173 1.107 1.00 98.69 107 PHE A CA 1
ATOM 847 C C . PHE A 1 107 ? -1.114 7.137 2.065 1.00 98.69 107 PHE A C 1
ATOM 849 O O . PHE A 1 107 ? -1.153 6.900 3.272 1.00 98.69 107 PHE A O 1
ATOM 856 N N . THR A 1 108 ? -1.738 8.196 1.544 1.00 98.62 108 THR A N 1
ATOM 857 C CA . THR A 1 108 ? -2.438 9.186 2.381 1.00 98.62 108 THR A CA 1
ATOM 858 C C . THR A 1 108 ? -3.634 8.581 3.116 1.00 98.62 108 THR A C 1
ATOM 860 O O . THR A 1 108 ? -3.766 8.764 4.329 1.00 98.62 108 THR A O 1
ATOM 863 N N . ILE A 1 109 ? -4.466 7.792 2.426 1.00 98.38 109 ILE A N 1
ATOM 864 C CA . ILE A 1 109 ? -5.626 7.133 3.042 1.00 98.38 109 ILE A CA 1
ATOM 865 C C . ILE A 1 109 ? -5.173 6.106 4.088 1.00 98.38 109 ILE A C 1
ATOM 867 O O . ILE A 1 109 ? -5.697 6.085 5.203 1.00 98.38 109 ILE A O 1
ATOM 871 N N . SER A 1 110 ? -4.194 5.260 3.759 1.00 98.19 110 SER A N 1
ATOM 872 C CA . SER A 1 110 ? -3.698 4.223 4.676 1.00 98.19 110 SER A CA 1
ATOM 873 C C . SER A 1 110 ? -2.997 4.809 5.906 1.00 98.19 110 SER A C 1
ATOM 875 O O . SER A 1 110 ? -3.163 4.278 7.007 1.00 98.19 110 SER A O 1
ATOM 877 N N . SER A 1 111 ? -2.298 5.939 5.762 1.00 98.31 111 SER A N 1
ATOM 878 C CA . SER A 1 111 ? -1.715 6.701 6.873 1.00 98.31 111 SER A CA 1
ATOM 879 C C . SER A 1 111 ? -2.797 7.227 7.819 1.00 98.31 111 SER A C 1
ATOM 881 O O . SER A 1 111 ? -2.766 6.945 9.020 1.00 98.31 111 SER A O 1
ATOM 883 N N . TYR A 1 112 ? -3.823 7.892 7.273 1.00 97.56 112 TYR A N 1
ATOM 884 C CA . TYR A 1 112 ? -4.965 8.377 8.051 1.00 97.56 112 TYR A CA 1
ATOM 885 C C . TYR A 1 112 ? -5.677 7.245 8.811 1.00 97.56 112 TYR A C 1
ATOM 887 O O . TYR A 1 112 ? -5.897 7.348 10.020 1.00 97.56 112 TYR A O 1
ATOM 895 N N . LEU A 1 113 ? -5.987 6.134 8.133 1.00 96.44 113 LEU A N 1
ATOM 896 C CA . LEU A 1 113 ? -6.653 4.985 8.755 1.00 96.44 113 LEU A CA 1
ATOM 897 C C . LEU A 1 113 ? -5.786 4.315 9.830 1.00 96.44 113 LEU A C 1
ATOM 899 O O . LEU A 1 113 ? -6.309 3.914 10.869 1.00 96.44 113 LEU A O 1
ATOM 903 N N . SER A 1 114 ? -4.470 4.231 9.626 1.00 96.44 114 SER A N 1
ATOM 904 C CA . SER A 1 114 ? -3.548 3.669 10.621 1.00 96.44 114 SER A CA 1
ATOM 905 C C . SER A 1 114 ? -3.510 4.503 11.898 1.00 96.44 114 SER A C 1
ATOM 907 O O . SER A 1 114 ? -3.562 3.948 12.996 1.00 96.44 114 SER A O 1
ATOM 909 N N . LEU A 1 115 ? -3.485 5.832 11.776 1.00 95.25 115 LEU A N 1
ATOM 910 C CA . LEU A 1 115 ? -3.548 6.735 12.928 1.00 95.25 115 LEU A CA 1
ATOM 911 C C . LEU A 1 115 ? -4.888 6.623 13.662 1.00 95.25 115 LEU A C 1
ATOM 913 O O . LEU A 1 115 ? -4.912 6.561 14.890 1.00 95.25 115 LEU A O 1
ATOM 917 N N . LEU A 1 116 ? -5.989 6.535 12.916 1.00 93.69 116 LEU A N 1
ATOM 918 C CA . LEU A 1 116 ? -7.333 6.395 13.465 1.00 93.69 116 LEU A CA 1
ATOM 919 C C . LEU A 1 116 ? -7.509 5.083 14.252 1.00 93.69 116 LEU A C 1
ATOM 921 O O . LEU A 1 116 ? -8.017 5.093 15.371 1.00 93.69 116 LEU A O 1
ATOM 925 N N . TYR A 1 117 ? -7.080 3.950 13.690 1.00 93.19 117 TYR A N 1
ATOM 926 C CA . TYR A 1 117 ? -7.285 2.625 14.290 1.00 93.19 117 TYR A CA 1
ATOM 927 C C . TYR A 1 117 ? -6.267 2.266 15.381 1.00 93.19 117 TYR A C 1
ATOM 929 O O . TYR A 1 117 ? -6.443 1.259 16.071 1.00 93.19 117 TYR A O 1
ATOM 937 N N . LYS A 1 118 ? -5.234 3.093 15.589 1.00 91.25 118 LYS A N 1
ATOM 938 C CA . LYS A 1 118 ? -4.219 2.911 16.639 1.00 91.25 118 LYS A CA 1
ATOM 939 C C . LYS A 1 118 ? -4.841 2.766 18.030 1.00 91.25 118 LYS A C 1
ATOM 941 O O . LYS A 1 118 ? -4.439 1.898 18.802 1.00 91.25 118 LYS A O 1
ATOM 946 N N . ASN A 1 119 ? -5.836 3.592 18.346 1.00 84.75 119 ASN A N 1
ATOM 947 C CA . ASN A 1 119 ? -6.455 3.603 19.673 1.00 84.75 119 ASN A CA 1
ATOM 948 C C . ASN A 1 119 ? -7.328 2.366 19.914 1.00 84.75 119 ASN A C 1
ATOM 950 O O . ASN A 1 119 ? -7.324 1.812 21.014 1.00 84.75 119 ASN A O 1
ATOM 954 N N . ASP A 1 120 ? -8.022 1.888 18.878 1.00 81.19 120 ASP A N 1
ATOM 955 C CA . ASP A 1 120 ? -8.802 0.650 18.957 1.00 81.19 120 ASP A CA 1
ATOM 956 C C . ASP A 1 120 ? -7.901 -0.559 19.194 1.00 81.19 120 ASP A C 1
ATOM 958 O O . ASP A 1 120 ? -8.236 -1.448 19.977 1.00 81.19 120 ASP A O 1
ATOM 962 N N . PHE A 1 121 ? -6.732 -0.575 18.551 1.00 84.50 121 PHE A N 1
ATOM 963 C CA . PHE A 1 121 ? -5.730 -1.607 18.769 1.00 84.50 121 PHE A CA 1
ATOM 964 C C . PHE A 1 121 ? -5.227 -1.615 20.219 1.00 84.50 121 PHE A C 1
ATOM 966 O O . PHE A 1 121 ? -5.269 -2.661 20.864 1.00 84.50 121 PHE A O 1
ATOM 973 N N . ILE A 1 122 ? -4.825 -0.457 20.758 1.00 81.81 122 ILE A N 1
ATOM 974 C CA . ILE A 1 122 ? -4.348 -0.336 22.148 1.00 81.81 122 ILE A CA 1
ATOM 975 C C . ILE A 1 122 ? -5.420 -0.820 23.133 1.00 81.81 122 ILE A C 1
ATOM 977 O O . ILE A 1 122 ? -5.120 -1.568 24.064 1.00 81.81 122 ILE A O 1
ATOM 981 N N . LYS A 1 123 ? -6.684 -0.443 22.911 1.00 81.44 123 LYS A N 1
ATOM 982 C CA . LYS A 1 123 ? -7.804 -0.882 23.750 1.00 81.44 123 LYS A CA 1
ATOM 983 C C . LYS A 1 123 ? -7.991 -2.401 23.708 1.00 81.44 123 LYS A C 1
ATOM 985 O O . LYS A 1 123 ? -8.078 -3.025 24.764 1.00 81.44 123 LYS A O 1
ATOM 990 N N . ASN A 1 124 ? -8.014 -2.993 22.512 1.00 80.44 124 ASN A N 1
ATOM 991 C CA . ASN A 1 124 ? -8.151 -4.442 22.336 1.00 80.44 124 ASN A CA 1
ATOM 992 C C . ASN A 1 124 ? -6.977 -5.208 22.969 1.00 80.44 124 ASN A C 1
ATOM 994 O O . ASN A 1 124 ? -7.185 -6.245 23.596 1.00 80.44 124 ASN A O 1
ATOM 998 N N . PHE A 1 125 ? -5.755 -4.686 22.844 1.00 81.06 125 PHE A N 1
ATOM 999 C CA . PHE A 1 125 ? -4.553 -5.280 23.427 1.00 81.06 125 PHE A CA 1
ATOM 1000 C C . PHE A 1 125 ? -4.580 -5.256 24.961 1.00 81.06 125 PHE A C 1
ATOM 1002 O O . PHE A 1 125 ? -4.303 -6.267 25.605 1.00 81.06 125 PHE A O 1
ATOM 1009 N N . ASN A 1 126 ? -4.982 -4.132 25.559 1.00 79.44 126 ASN A N 1
ATOM 1010 C CA . ASN A 1 126 ? -5.107 -4.014 27.013 1.00 79.44 126 ASN A CA 1
ATOM 1011 C C . ASN A 1 126 ? -6.209 -4.924 27.572 1.00 79.44 126 ASN A C 1
ATOM 1013 O O . ASN A 1 126 ? -6.016 -5.554 28.608 1.00 79.44 126 ASN A O 1
ATOM 1017 N N . GLN A 1 127 ? -7.343 -5.042 26.874 1.00 77.69 127 GLN A N 1
ATOM 1018 C CA . GLN A 1 127 ? -8.408 -5.969 27.262 1.00 77.69 127 GLN A CA 1
ATOM 1019 C C . GLN A 1 127 ? -7.937 -7.427 27.216 1.00 77.69 127 GLN A C 1
ATOM 1021 O O . GLN A 1 127 ? -8.216 -8.186 28.143 1.00 77.69 127 GLN A O 1
ATOM 1026 N N . PHE A 1 128 ? -7.202 -7.809 26.168 1.00 81.12 128 PHE A N 1
ATOM 1027 C CA . PHE A 1 128 ? -6.585 -9.129 26.077 1.00 81.12 128 PHE A CA 1
ATOM 1028 C C . PHE A 1 128 ? -5.667 -9.374 27.278 1.00 81.12 128 PHE A C 1
ATOM 1030 O O . PHE A 1 128 ? -5.867 -10.344 27.997 1.00 81.12 128 PHE A O 1
ATOM 1037 N N . LYS A 1 129 ? -4.740 -8.453 27.571 1.00 82.50 129 LYS A N 1
ATOM 1038 C CA . LYS A 1 129 ? -3.818 -8.571 28.711 1.00 82.50 129 LYS A CA 1
ATOM 1039 C C . LYS A 1 129 ? -4.547 -8.774 30.047 1.00 82.50 129 LYS A C 1
ATOM 1041 O O . LYS A 1 129 ? -4.172 -9.663 30.798 1.00 82.50 129 LYS A O 1
ATOM 1046 N N . ASN A 1 130 ? -5.603 -8.006 30.307 1.00 77.50 130 ASN A N 1
ATOM 1047 C CA . ASN A 1 130 ? -6.393 -8.096 31.543 1.00 77.50 130 ASN A CA 1
ATOM 1048 C C . ASN A 1 130 ? -7.268 -9.359 31.639 1.00 77.50 130 ASN A C 1
ATOM 1050 O O . ASN A 1 130 ? -7.863 -9.604 32.676 1.00 77.50 130 ASN A O 1
ATOM 1054 N N . THR A 1 131 ? -7.410 -10.128 30.557 1.00 82.06 131 THR A N 1
ATOM 1055 C CA . THR A 1 131 ? -8.138 -11.409 30.581 1.00 82.06 131 THR A CA 1
ATOM 1056 C C . THR A 1 131 ? -7.237 -12.560 31.052 1.00 82.06 131 THR A C 1
ATOM 1058 O O . THR A 1 131 ? -7.741 -13.596 31.473 1.00 82.06 131 THR A O 1
ATOM 1061 N N . PHE A 1 132 ? -5.912 -12.391 30.979 1.00 75.12 132 PHE A N 1
ATOM 1062 C CA . PHE A 1 132 ? -4.918 -13.424 31.303 1.00 75.12 132 PHE A CA 1
ATOM 1063 C C . PHE A 1 132 ? -4.038 -13.083 32.520 1.00 75.12 132 PHE A C 1
ATOM 1065 O O . PHE A 1 132 ? -3.140 -13.859 32.844 1.00 75.12 132 PHE A O 1
ATOM 1072 N N . LEU A 1 133 ? -4.281 -11.942 33.174 1.00 63.31 133 LEU A N 1
ATOM 1073 C CA . LEU A 1 133 ? -3.691 -11.527 34.452 1.00 63.31 133 LEU A CA 1
ATOM 1074 C C . LEU A 1 133 ? -4.805 -11.383 35.485 1.00 63.31 133 LEU A C 1
ATOM 1076 O O . LEU A 1 133 ? -4.589 -11.837 36.627 1.00 63.31 133 LEU A O 1
#

Nearest PDB structures (foldseek)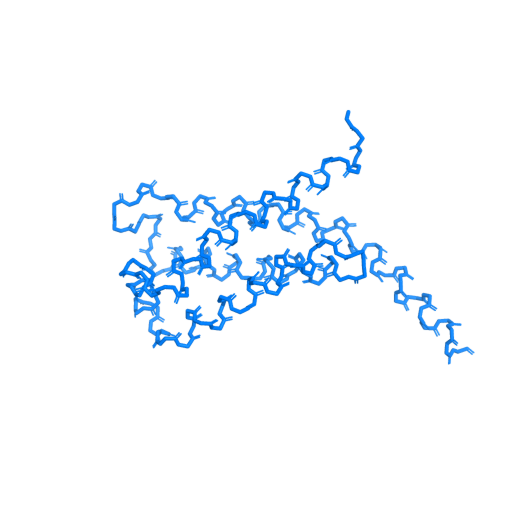:
  1u89-assembly1_A  TM=5.529E-01  e=5.239E+00  Mus musculus
  8t1v-assembly1_A  TM=2.619E-01  e=4.027E+00  Homo sapiens

Radius of gyration: 16.46 Å; Cα contacts (8 Å, |Δi|>4): 121; chains: 1; bounding box: 38×26×55 Å

Solvent-accessible surface area (backbone atoms only — not comparable to full-atom values): 7047 Å² total; per-residue (Å²): 130,58,72,68,58,54,53,50,50,56,51,49,53,47,28,53,55,46,53,56,53,36,51,38,41,75,69,60,32,70,69,47,48,49,54,28,47,76,68,74,35,58,64,61,50,43,54,52,53,37,53,53,46,54,52,23,47,59,35,46,75,39,90,91,38,25,37,61,16,20,45,50,46,26,52,54,25,48,54,50,50,51,40,26,76,74,72,63,43,66,49,57,92,87,50,83,23,49,70,50,52,52,35,51,52,44,28,55,53,21,47,53,48,26,64,64,32,46,59,56,49,54,50,54,51,51,53,54,53,65,74,79,107

Foldseek 3Di:
DDPVVVLVVLLVLLLVLLVVLLVCLVVVPVQLQVLCVQVVNPPPVSVVLSVLSNVLSVQCPDLQRVLVSLVSLLVSLVVVLVSCVPTQDCDGPNPVSPSVVSSVSSNVSSVVSNVVSVVVNVVVVVVVVVVVD